Protein AF-A0AAV9F4U0-F1 (afdb_monomer_lite)

Sequence (176 aa):
MVEEDVKILSPECFSVPNKRRESKFIGGGLRQLSFKVVQKIASKGRTTYNEVADEIVAEYGSLDGDGSSLGASDEKNIRRRVYDAINVLIATEMIAKDKKEIQWLGHPRTIIDDITELEVVGLHNLVLHNQKLQESGESISKGISLPFLLVQTDRDATVEVEISEDMKLIHFDFDG

Foldseek 3Di:
DDDDDPPDDDPPPPDDPDPDPPDPPQQDDLVRLLVQLLVVQVVVQKDFLVRSLVVVQVVSCVVPPPNDRPPPVVSVVSSVSSVVSVVVCVVQVQWDDDPGMIGGPHHRCDPVNVCDPVNVVVVVVVVVVVVVVVVVVPPPPDDDDPDDDDDDDDPPWDWDWDADPVRPDIDIDGDD

Structure (mmCIF, N/CA/C/O backbone):
data_AF-A0AAV9F4U0-F1
#
_entry.id   AF-A0AAV9F4U0-F1
#
loop_
_atom_site.group_PDB
_atom_site.id
_atom_site.type_symbol
_atom_site.label_atom_id
_atom_site.label_alt_id
_atom_site.label_comp_id
_atom_site.label_asym_id
_atom_site.label_entity_id
_atom_site.label_seq_id
_atom_site.pdbx_PDB_ins_code
_atom_site.Cartn_x
_atom_site.Cartn_y
_atom_site.Cartn_z
_atom_site.occupancy
_atom_site.B_iso_or_equiv
_atom_site.auth_seq_id
_atom_site.auth_comp_id
_atom_site.auth_asym_id
_atom_site.auth_atom_id
_atom_site.pdbx_PDB_model_num
ATOM 1 N N . MET A 1 1 ? -10.510 30.822 25.332 1.00 36.97 1 MET A N 1
ATOM 2 C CA . MET A 1 1 ? -9.832 31.055 24.043 1.00 36.97 1 MET A CA 1
ATOM 3 C C . MET A 1 1 ? -8.384 30.649 24.214 1.00 36.97 1 MET A C 1
ATOM 5 O O . MET A 1 1 ? -7.607 31.406 24.776 1.00 36.97 1 MET A O 1
ATOM 9 N N . VAL A 1 2 ? -8.074 29.417 23.837 1.00 34.59 2 VAL A N 1
ATOM 10 C CA . VAL A 1 2 ? -6.708 28.912 23.681 1.00 34.59 2 VAL A CA 1
ATOM 11 C C . VAL A 1 2 ? -6.768 28.098 22.399 1.00 34.59 2 VAL A C 1
ATOM 13 O O . VAL A 1 2 ? -7.374 27.032 22.373 1.00 34.59 2 VAL A O 1
ATOM 16 N N . GLU A 1 3 ? -6.295 28.699 21.313 1.00 37.84 3 GLU A N 1
ATOM 17 C CA . GLU A 1 3 ? -6.027 28.006 20.057 1.00 37.84 3 GLU A CA 1
ATOM 18 C C . GLU A 1 3 ? -4.720 27.234 20.261 1.00 37.84 3 GLU A C 1
ATOM 20 O O . GLU A 1 3 ? -3.668 27.839 20.461 1.00 37.84 3 GLU A O 1
ATOM 25 N N . GLU A 1 4 ? -4.789 25.903 20.288 1.00 35.53 4 GLU A N 1
ATOM 26 C CA . GLU A 1 4 ? -3.607 25.054 20.143 1.00 35.53 4 GLU A CA 1
ATOM 27 C C . GLU A 1 4 ? -3.468 24.670 18.670 1.00 35.53 4 GLU A C 1
ATOM 29 O O . GLU A 1 4 ? -4.236 23.875 18.127 1.00 35.53 4 GLU A O 1
ATOM 34 N N . ASP A 1 5 ? -2.474 25.275 18.024 1.00 35.19 5 ASP A N 1
ATOM 35 C CA . ASP A 1 5 ? -2.024 24.951 16.678 1.00 35.19 5 ASP A CA 1
ATOM 36 C C . ASP A 1 5 ? -1.579 23.483 16.589 1.00 35.19 5 ASP A C 1
ATOM 38 O O . ASP A 1 5 ? -0.530 23.084 17.107 1.00 35.19 5 ASP A O 1
ATOM 42 N N . VAL A 1 6 ? -2.343 22.674 15.855 1.00 38.41 6 VAL A N 1
ATOM 43 C CA . VAL A 1 6 ? -1.905 21.351 15.406 1.00 38.41 6 VAL A CA 1
ATOM 44 C C . VAL A 1 6 ? -0.791 21.552 14.377 1.00 38.41 6 VAL A C 1
ATOM 46 O O . VAL A 1 6 ? -1.036 21.793 13.194 1.00 38.41 6 VAL A O 1
ATOM 49 N N . LYS A 1 7 ? 0.464 21.465 14.827 1.00 42.03 7 LYS A N 1
ATOM 50 C CA . LYS A 1 7 ? 1.635 21.442 13.942 1.00 42.03 7 LYS A CA 1
ATOM 51 C C . LYS A 1 7 ? 1.617 20.172 13.095 1.00 42.03 7 LYS A C 1
ATOM 53 O O . LYS A 1 7 ? 2.069 19.114 13.524 1.00 42.03 7 LYS A O 1
ATOM 58 N N . ILE A 1 8 ? 1.130 20.305 11.866 1.00 40.34 8 ILE A N 1
ATOM 59 C CA . ILE A 1 8 ? 1.364 19.342 10.792 1.00 40.34 8 ILE A CA 1
ATOM 60 C C . ILE A 1 8 ? 2.881 19.261 10.584 1.00 40.34 8 ILE A C 1
ATOM 62 O O . ILE A 1 8 ? 3.535 20.263 10.293 1.00 40.34 8 ILE A O 1
ATOM 66 N N . LEU A 1 9 ? 3.450 18.074 10.789 1.00 32.84 9 LEU A N 1
ATOM 67 C CA . LEU A 1 9 ? 4.867 17.807 10.560 1.00 32.84 9 LEU A CA 1
ATOM 68 C C . LEU A 1 9 ? 5.205 18.073 9.087 1.00 32.84 9 LEU A C 1
ATOM 70 O O . LEU A 1 9 ? 4.690 17.409 8.187 1.00 32.84 9 LEU A O 1
ATOM 74 N N . SER A 1 10 ? 6.074 19.055 8.852 1.00 31.61 10 SER A N 1
ATOM 75 C CA . SER A 1 10 ? 6.624 19.377 7.536 1.00 31.61 10 SER A CA 1
ATOM 76 C C . SER A 1 10 ? 7.349 18.165 6.923 1.00 31.61 10 SER A C 1
ATOM 78 O O . SER A 1 10 ? 7.997 17.409 7.650 1.00 31.61 10 SER A O 1
ATOM 80 N N . PRO A 1 11 ? 7.328 17.995 5.587 1.00 35.66 11 PRO A N 1
ATOM 81 C CA . PRO A 1 11 ? 7.829 16.805 4.882 1.00 35.66 11 PRO A CA 1
ATOM 82 C C . PRO A 1 11 ? 9.366 16.639 4.875 1.00 35.66 11 PRO A C 1
ATOM 84 O O . PRO A 1 11 ? 9.910 15.881 4.074 1.00 35.66 11 PRO A O 1
ATOM 87 N N . GLU A 1 12 ? 10.098 17.315 5.760 1.00 33.38 12 GLU A N 1
ATOM 88 C CA . GLU A 1 12 ? 11.563 17.407 5.698 1.00 33.38 12 GLU A CA 1
ATOM 89 C C . GLU A 1 12 ? 12.316 16.273 6.425 1.00 33.38 12 GLU A C 1
ATOM 91 O O . GLU A 1 12 ? 13.547 16.252 6.435 1.00 33.38 12 GLU A O 1
ATOM 96 N N . CYS A 1 13 ? 11.627 15.268 6.977 1.00 28.06 13 CYS A N 1
ATOM 97 C CA . CYS A 1 13 ? 12.277 14.186 7.736 1.00 28.06 13 CYS A CA 1
ATOM 98 C C . CYS A 1 13 ? 13.019 13.120 6.897 1.00 28.06 13 CYS A C 1
ATOM 100 O O . CYS A 1 13 ? 13.589 12.196 7.473 1.00 28.06 13 CYS A O 1
ATOM 102 N N . PHE A 1 14 ? 13.105 13.241 5.568 1.00 32.25 14 PHE A N 1
ATOM 103 C CA . PHE A 1 14 ? 13.891 12.323 4.724 1.00 32.25 14 PHE A CA 1
ATOM 104 C C . PHE A 1 14 ? 15.170 12.963 4.171 1.00 32.25 14 PHE A C 1
ATOM 106 O O . PHE A 1 14 ? 15.410 12.964 2.965 1.00 32.25 14 PHE A O 1
ATOM 113 N N . SER A 1 15 ? 16.032 13.475 5.048 1.00 32.50 15 SER A N 1
ATOM 114 C CA . SER A 1 15 ? 17.369 13.936 4.652 1.00 32.50 15 SER A CA 1
ATOM 115 C C . SER A 1 15 ? 18.456 13.153 5.383 1.00 32.50 15 SER A C 1
ATOM 117 O O . SER A 1 15 ? 18.968 13.572 6.416 1.00 32.50 15 SER A O 1
ATOM 119 N N . VAL A 1 16 ? 18.837 12.001 4.822 1.00 47.09 16 VAL A N 1
ATOM 120 C CA . VAL A 1 16 ? 20.082 11.309 5.193 1.00 47.09 16 VAL A CA 1
ATOM 121 C C . VAL A 1 16 ? 21.256 12.058 4.545 1.00 47.09 16 VAL A C 1
ATOM 123 O O . VAL A 1 16 ? 21.231 12.266 3.326 1.00 47.09 16 VAL A O 1
ATOM 126 N N . PRO A 1 17 ? 22.308 12.454 5.287 1.00 37.78 17 PRO A N 1
ATOM 127 C CA . PRO A 1 17 ? 23.451 13.141 4.701 1.00 37.78 17 PRO A CA 1
ATOM 128 C C . PRO A 1 17 ? 24.288 12.144 3.891 1.00 37.78 17 PRO A C 1
ATOM 130 O O . PRO A 1 17 ? 25.068 11.363 4.434 1.00 37.78 17 PRO A O 1
ATOM 133 N N . ASN A 1 18 ? 24.120 12.148 2.567 1.00 39.69 18 ASN A N 1
ATOM 134 C CA . ASN A 1 18 ? 24.900 11.292 1.681 1.00 39.69 18 ASN A CA 1
ATOM 135 C C . ASN A 1 18 ? 26.203 12.001 1.284 1.00 39.69 18 ASN A C 1
ATOM 137 O O . ASN A 1 18 ? 26.183 13.060 0.654 1.00 39.69 18 ASN A O 1
ATOM 141 N N . LYS A 1 19 ? 27.343 11.409 1.652 1.00 44.09 19 LYS A N 1
ATOM 142 C CA . LYS A 1 19 ? 28.693 11.855 1.287 1.00 44.09 19 LYS A CA 1
ATOM 143 C C . LYS A 1 19 ? 28.879 11.625 -0.219 1.00 44.09 19 LYS A C 1
ATOM 145 O O . LYS A 1 19 ? 29.306 10.559 -0.656 1.00 44.09 19 LYS A O 1
ATOM 150 N N . ARG A 1 20 ? 28.461 12.611 -1.020 1.00 40.06 20 ARG A N 1
ATOM 151 C CA . ARG A 1 20 ? 28.410 12.536 -2.485 1.00 40.06 20 ARG A CA 1
ATOM 152 C C . ARG A 1 20 ? 29.815 12.380 -3.066 1.00 40.06 20 ARG A C 1
ATOM 154 O O . ARG A 1 20 ? 30.621 13.302 -3.025 1.00 40.06 20 ARG A O 1
ATOM 161 N N . ARG A 1 21 ? 30.074 11.226 -3.680 1.00 44.09 21 ARG A N 1
ATOM 162 C CA . ARG A 1 21 ? 30.898 11.178 -4.890 1.00 44.09 21 ARG A CA 1
ATOM 163 C C . ARG A 1 21 ? 29.981 11.591 -6.037 1.00 44.09 21 ARG A C 1
ATOM 165 O O . ARG A 1 21 ? 28.946 10.952 -6.231 1.00 44.09 21 ARG A O 1
ATOM 172 N N . GLU A 1 22 ? 30.314 12.674 -6.735 1.00 40.41 22 GLU A N 1
ATOM 173 C CA . GLU A 1 22 ? 29.604 13.101 -7.943 1.00 40.41 22 GLU A CA 1
ATOM 174 C C . GLU A 1 22 ? 29.666 11.974 -8.972 1.00 40.41 22 GLU A C 1
ATOM 176 O O . GLU A 1 22 ? 30.685 11.721 -9.611 1.00 40.41 22 GLU A O 1
ATOM 181 N N . SER A 1 23 ? 28.564 11.239 -9.083 1.00 40.44 23 SER A N 1
ATOM 182 C CA . SER A 1 23 ? 28.363 10.292 -10.164 1.00 40.44 23 SER A CA 1
ATOM 183 C C . SER A 1 23 ? 27.780 11.086 -11.316 1.00 40.44 23 SER A C 1
ATOM 185 O O . SER A 1 23 ? 26.645 11.555 -11.266 1.00 40.44 23 SER A O 1
ATOM 187 N N . LYS A 1 24 ? 28.601 11.247 -12.351 1.00 46.84 24 LYS A N 1
ATOM 188 C CA . LYS A 1 24 ? 28.257 11.806 -13.657 1.00 46.84 24 LYS A CA 1
ATOM 189 C C . LYS A 1 24 ? 27.330 10.837 -14.410 1.00 46.84 24 LYS A C 1
ATOM 191 O O . LYS A 1 24 ? 27.666 10.365 -15.486 1.00 46.84 24 LYS A O 1
ATOM 196 N N . PHE A 1 25 ? 26.213 10.457 -13.792 1.00 41.75 25 PHE A N 1
ATOM 197 C CA . PHE A 1 25 ? 25.156 9.687 -14.433 1.00 41.75 25 PHE A CA 1
ATOM 198 C C . PHE A 1 25 ? 24.122 10.686 -14.944 1.00 41.75 25 PHE A C 1
ATOM 200 O O . PHE A 1 25 ? 23.273 11.178 -14.195 1.00 41.75 25 PHE A O 1
ATOM 207 N N . ILE A 1 26 ? 24.272 11.051 -16.213 1.00 42.69 26 ILE A N 1
ATOM 208 C CA . ILE A 1 26 ? 23.318 11.879 -16.944 1.00 42.69 26 ILE A CA 1
ATOM 209 C C . ILE A 1 26 ? 22.034 11.042 -17.046 1.00 42.69 26 ILE A C 1
ATOM 211 O O . ILE A 1 26 ? 22.066 9.921 -17.541 1.00 42.69 26 ILE A O 1
ATOM 215 N N . GLY A 1 27 ? 20.940 11.523 -16.449 1.00 50.34 27 GLY A N 1
ATOM 216 C CA . GLY A 1 27 ? 19.659 10.803 -16.392 1.00 50.34 27 GLY A CA 1
ATOM 217 C C . GLY A 1 27 ? 19.201 10.325 -15.002 1.00 50.34 27 GLY A C 1
ATOM 218 O O . GLY A 1 27 ? 18.102 9.789 -14.854 1.00 50.34 27 GLY A O 1
ATOM 219 N N . GLY A 1 28 ? 20.014 10.580 -13.974 1.00 60.00 28 GLY A N 1
ATOM 220 C CA . GLY A 1 28 ? 19.640 10.466 -12.567 1.00 60.00 28 GLY A CA 1
ATOM 221 C C . GLY A 1 28 ? 19.591 9.047 -11.998 1.00 60.00 28 GLY A C 1
ATOM 222 O O . GLY A 1 28 ? 19.411 8.049 -12.685 1.00 60.00 28 GLY A O 1
ATOM 223 N N . GLY A 1 29 ? 19.859 8.957 -10.695 1.00 75.38 29 GLY A N 1
ATOM 224 C CA . GLY A 1 29 ? 20.117 7.689 -10.011 1.00 75.38 29 GLY A CA 1
ATOM 225 C C . GLY A 1 29 ? 18.935 6.713 -9.997 1.00 75.38 29 GLY A C 1
ATOM 226 O O . GLY A 1 29 ? 17.835 7.028 -10.438 1.00 75.38 29 GLY A O 1
ATOM 227 N N . LEU A 1 30 ? 19.160 5.537 -9.398 1.00 79.25 30 LEU A N 1
ATOM 228 C CA . LEU A 1 30 ? 18.220 4.405 -9.304 1.00 79.25 30 LEU A CA 1
ATOM 229 C C . LEU A 1 30 ? 16.757 4.816 -9.059 1.00 79.25 30 LEU A C 1
ATOM 231 O O . LEU A 1 30 ? 15.865 4.272 -9.690 1.00 79.25 30 LEU A O 1
ATOM 235 N N . ARG A 1 31 ? 16.512 5.815 -8.200 1.00 82.69 31 ARG A N 1
ATOM 236 C CA . ARG A 1 31 ? 15.171 6.348 -7.914 1.00 82.69 31 ARG A CA 1
ATOM 237 C C . ARG A 1 31 ? 14.425 6.833 -9.163 1.00 82.69 31 ARG A C 1
ATOM 239 O O . ARG A 1 31 ? 13.232 6.582 -9.276 1.00 82.69 31 ARG A O 1
ATOM 246 N N . GLN A 1 32 ? 15.096 7.537 -10.073 1.00 86.12 32 GLN A N 1
ATOM 247 C CA . GLN A 1 32 ? 14.470 8.072 -11.286 1.00 86.12 32 GLN A CA 1
ATOM 248 C C . GLN A 1 32 ? 14.152 6.958 -12.281 1.00 86.12 32 GLN A C 1
ATOM 250 O O . GLN A 1 32 ? 13.039 6.906 -12.797 1.00 86.12 32 GLN A O 1
ATOM 255 N N . LEU A 1 33 ? 15.085 6.019 -12.464 1.00 88.12 33 LEU A N 1
ATOM 256 C CA . LEU A 1 33 ? 14.855 4.827 -13.280 1.00 88.12 33 LEU A CA 1
ATOM 257 C C . LEU A 1 33 ? 13.697 3.991 -12.726 1.00 88.12 33 LEU A C 1
ATOM 259 O O . LEU A 1 33 ? 12.786 3.652 -13.473 1.00 88.12 33 LEU A O 1
ATOM 263 N N . SER A 1 34 ? 13.675 3.723 -11.418 1.00 91.69 34 SER A N 1
ATOM 264 C CA . SER A 1 34 ? 12.571 3.005 -10.773 1.00 91.69 34 SER A CA 1
ATOM 265 C C . SER A 1 34 ? 11.237 3.728 -10.953 1.00 91.69 34 SER A C 1
ATOM 267 O O . SER A 1 34 ? 10.238 3.090 -11.268 1.00 91.69 34 SER A O 1
ATOM 269 N N . PHE A 1 35 ? 11.216 5.058 -10.821 1.00 89.50 35 PHE A N 1
ATOM 270 C CA . PHE A 1 35 ? 10.007 5.850 -11.050 1.00 89.50 35 PHE A CA 1
ATOM 271 C C . PHE A 1 35 ? 9.518 5.747 -12.502 1.00 89.50 35 PHE A C 1
ATOM 273 O O . PHE A 1 35 ? 8.336 5.511 -12.742 1.00 89.50 35 PHE A O 1
ATOM 280 N N . LYS A 1 36 ? 10.427 5.847 -13.476 1.00 92.81 36 LYS A N 1
ATOM 281 C CA . LYS A 1 36 ? 10.104 5.684 -14.899 1.00 92.81 36 LYS A CA 1
ATOM 282 C C . LYS A 1 36 ? 9.578 4.285 -15.228 1.00 92.81 36 LYS A C 1
ATOM 284 O O . LYS A 1 36 ? 8.614 4.175 -15.981 1.00 92.81 36 LYS A O 1
ATOM 289 N N . VAL A 1 37 ? 10.158 3.237 -14.638 1.00 94.62 37 VAL A N 1
ATOM 290 C CA . VAL A 1 37 ? 9.673 1.850 -14.772 1.00 94.62 37 VAL A CA 1
ATOM 291 C C . VAL A 1 37 ? 8.231 1.732 -14.280 1.00 94.62 37 VAL A C 1
ATOM 293 O O . VAL A 1 37 ? 7.386 1.220 -15.011 1.00 94.62 37 VAL A O 1
ATOM 296 N N . VAL A 1 38 ? 7.932 2.256 -13.086 1.00 94.12 38 VAL A N 1
ATOM 297 C CA . VAL A 1 38 ? 6.565 2.260 -12.538 1.00 94.12 38 VAL A CA 1
ATOM 298 C C . VAL A 1 38 ? 5.611 3.005 -13.465 1.00 94.12 38 VAL A C 1
ATOM 300 O O . VAL A 1 38 ? 4.587 2.451 -13.854 1.00 94.12 38 VAL A O 1
ATOM 303 N N . GLN A 1 39 ? 5.966 4.225 -13.878 1.00 93.44 39 GLN A N 1
ATOM 304 C CA . GLN A 1 39 ? 5.129 5.050 -14.750 1.00 93.44 39 GLN A CA 1
ATOM 305 C C . GLN A 1 39 ? 4.800 4.340 -16.070 1.00 93.44 39 GLN A C 1
ATOM 307 O O . GLN A 1 39 ? 3.657 4.390 -16.524 1.00 93.44 39 GLN A O 1
ATOM 312 N N . LYS A 1 40 ? 5.785 3.670 -16.682 1.00 94.81 40 LYS A N 1
ATOM 313 C CA . LYS A 1 40 ? 5.606 2.977 -17.962 1.00 94.81 40 LYS A CA 1
ATOM 314 C C . LYS A 1 40 ? 4.733 1.728 -17.838 1.00 94.81 40 LYS A C 1
ATOM 316 O O . LYS A 1 40 ? 3.869 1.505 -18.682 1.00 94.81 40 LYS A O 1
ATOM 321 N N . ILE A 1 41 ? 4.933 0.922 -16.793 1.00 95.50 41 ILE A N 1
ATOM 322 C CA . ILE A 1 41 ? 4.116 -0.279 -16.569 1.00 95.50 41 ILE A CA 1
ATOM 323 C C . ILE A 1 41 ? 2.675 0.119 -16.216 1.00 95.50 41 ILE A C 1
ATOM 325 O O . ILE A 1 41 ? 1.734 -0.458 -16.760 1.00 95.50 41 ILE A O 1
ATOM 329 N N . ALA A 1 42 ? 2.498 1.141 -15.372 1.00 92.25 42 ALA A N 1
ATOM 330 C CA . ALA A 1 42 ? 1.184 1.631 -14.965 1.00 92.25 42 ALA A CA 1
ATOM 331 C C . ALA A 1 42 ? 0.374 2.209 -16.134 1.00 92.25 42 ALA A C 1
ATOM 333 O O . ALA A 1 42 ? -0.820 1.940 -16.236 1.00 92.25 42 ALA A O 1
ATOM 334 N N . SER A 1 43 ? 1.006 2.967 -17.038 1.00 94.69 43 SER A N 1
ATOM 335 C CA . SER A 1 43 ? 0.302 3.562 -18.180 1.00 94.69 43 SER A CA 1
ATOM 336 C C . SER A 1 43 ? -0.135 2.533 -19.225 1.00 94.69 43 SER A C 1
ATOM 338 O O . SER A 1 43 ? -1.176 2.712 -19.852 1.00 94.69 43 SER A O 1
ATOM 340 N N . LYS A 1 44 ? 0.637 1.455 -19.414 1.00 95.06 44 LYS A N 1
ATOM 341 C CA . LYS A 1 44 ? 0.313 0.384 -20.369 1.00 95.06 44 LYS A CA 1
ATOM 342 C C . LYS A 1 44 ? -0.670 -0.643 -19.810 1.00 95.06 44 LYS A C 1
ATOM 344 O O . LYS A 1 44 ? -1.407 -1.262 -20.572 1.00 95.06 44 LYS A O 1
ATOM 349 N N . GLY A 1 45 ? -0.655 -0.884 -18.501 1.00 92.44 45 GLY A N 1
ATOM 350 C CA . GLY A 1 45 ? -1.462 -1.917 -17.847 1.00 92.44 45 GLY A CA 1
ATOM 351 C C . GLY A 1 45 ? -0.949 -3.346 -18.074 1.00 92.44 45 GLY A C 1
ATOM 352 O O . GLY A 1 45 ? -0.864 -4.115 -17.119 1.00 92.44 45 GLY A O 1
ATOM 353 N N . ARG A 1 46 ? -0.554 -3.707 -19.303 1.00 96.81 46 ARG A N 1
ATOM 354 C CA . ARG A 1 46 ? 0.156 -4.956 -19.642 1.00 96.81 46 ARG A CA 1
ATOM 355 C C . ARG A 1 46 ? 1.337 -4.669 -20.564 1.00 96.81 46 ARG A C 1
ATOM 357 O O . ARG A 1 46 ? 1.203 -3.900 -21.509 1.00 96.81 46 ARG A O 1
ATOM 364 N N . THR A 1 47 ? 2.492 -5.262 -20.285 1.00 97.31 47 THR A N 1
ATOM 365 C CA . THR A 1 47 ? 3.738 -5.025 -21.035 1.00 97.31 47 THR A CA 1
ATOM 366 C C . THR A 1 47 ? 4.734 -6.175 -20.844 1.00 97.31 47 THR A C 1
ATOM 368 O O . THR A 1 47 ? 4.403 -7.205 -20.261 1.00 97.31 47 THR A O 1
ATOM 371 N N . THR A 1 48 ? 5.969 -6.032 -21.326 1.00 97.75 48 THR A N 1
ATOM 372 C CA . THR A 1 48 ? 7.058 -6.997 -21.133 1.00 97.75 48 THR A CA 1
ATOM 373 C C . THR A 1 48 ? 8.342 -6.301 -20.690 1.00 97.75 48 THR A C 1
ATOM 375 O O . THR A 1 48 ? 8.523 -5.105 -20.900 1.00 97.75 48 THR A O 1
ATOM 378 N N . TYR A 1 49 ? 9.277 -7.059 -20.110 1.00 96.88 49 TYR A N 1
ATOM 379 C CA . TYR A 1 49 ? 10.578 -6.515 -19.697 1.00 96.88 49 TYR A CA 1
ATOM 380 C C . TYR A 1 49 ? 11.309 -5.782 -20.838 1.00 96.88 49 TYR A C 1
ATOM 382 O O . TYR A 1 49 ? 11.806 -4.678 -20.628 1.00 96.88 49 TYR A O 1
ATOM 390 N N . ASN A 1 50 ? 11.383 -6.398 -22.026 1.00 96.00 50 ASN A N 1
ATOM 391 C CA . ASN A 1 50 ? 12.133 -5.836 -23.151 1.00 96.00 50 ASN A CA 1
ATOM 392 C C . ASN A 1 50 ? 11.500 -4.529 -23.621 1.00 96.00 50 ASN A C 1
ATOM 394 O O . ASN A 1 50 ? 12.202 -3.542 -23.758 1.00 96.00 50 ASN A O 1
ATOM 398 N N . GLU A 1 51 ? 10.176 -4.509 -23.766 1.00 95.88 51 GLU A N 1
ATOM 399 C CA . GLU A 1 51 ? 9.427 -3.314 -24.156 1.00 95.88 51 GLU A CA 1
ATOM 400 C C . GLU A 1 51 ? 9.664 -2.152 -23.179 1.00 95.88 51 GLU A C 1
ATOM 402 O O . GLU A 1 51 ? 10.015 -1.052 -23.598 1.00 95.88 51 GLU A O 1
ATOM 407 N N . VAL A 1 52 ? 9.569 -2.403 -21.867 1.00 96.00 52 VAL A N 1
ATOM 408 C CA . VAL A 1 52 ? 9.845 -1.379 -20.846 1.00 96.00 52 VAL A CA 1
ATOM 409 C C . VAL A 1 52 ? 11.296 -0.900 -20.916 1.00 96.00 52 VAL A C 1
ATOM 411 O O . VAL A 1 52 ? 11.549 0.301 -20.847 1.00 96.00 52 VAL A O 1
ATOM 414 N N . ALA A 1 53 ? 12.259 -1.814 -21.046 1.00 95.06 53 ALA A N 1
ATOM 415 C CA . ALA A 1 53 ? 13.673 -1.461 -21.097 1.00 95.06 53 ALA A CA 1
ATOM 416 C C . ALA A 1 53 ? 14.026 -0.658 -22.358 1.00 95.06 53 ALA A C 1
ATOM 418 O O . ALA A 1 53 ? 14.706 0.360 -22.249 1.00 95.06 53 ALA A O 1
ATOM 419 N N . ASP A 1 54 ? 13.547 -1.088 -23.523 1.00 93.50 54 ASP A N 1
ATOM 420 C CA . ASP A 1 54 ? 13.833 -0.465 -24.816 1.00 93.50 54 ASP A CA 1
ATOM 421 C C . ASP A 1 54 ? 13.227 0.942 -24.887 1.00 93.50 54 ASP A C 1
ATOM 423 O O . ASP A 1 54 ? 13.888 1.882 -25.326 1.00 93.50 54 ASP A O 1
ATOM 427 N N . GLU A 1 55 ? 12.008 1.125 -24.373 1.00 93.56 55 GLU A N 1
ATOM 428 C CA . GLU A 1 55 ? 11.371 2.442 -24.323 1.00 93.56 55 GLU A CA 1
ATOM 429 C C . GLU A 1 55 ? 12.066 3.403 -23.357 1.00 93.56 55 GLU A C 1
ATOM 431 O O . GLU A 1 55 ? 12.198 4.587 -23.661 1.00 93.56 55 GLU A O 1
ATOM 436 N N . ILE A 1 56 ? 12.529 2.913 -22.203 1.00 91.50 56 ILE A N 1
ATOM 437 C CA . ILE A 1 56 ? 13.306 3.740 -21.274 1.00 91.50 56 ILE A CA 1
ATOM 438 C C . ILE A 1 56 ? 14.631 4.134 -21.931 1.00 91.50 56 ILE A C 1
ATOM 440 O O . ILE A 1 56 ? 14.975 5.309 -21.936 1.00 91.50 56 ILE A O 1
ATOM 444 N N . VAL A 1 57 ? 15.355 3.199 -22.546 1.00 89.75 57 VAL A N 1
ATOM 445 C CA . VAL A 1 57 ? 16.608 3.507 -23.256 1.00 89.75 57 VAL A CA 1
ATOM 446 C C . VAL A 1 57 ? 16.376 4.551 -24.357 1.00 89.75 57 VAL A C 1
ATOM 448 O O . VAL A 1 57 ? 17.125 5.522 -24.438 1.00 89.75 57 VAL A O 1
ATOM 451 N N . ALA A 1 58 ? 15.313 4.415 -25.153 1.00 87.31 58 ALA A N 1
ATOM 452 C CA . ALA A 1 58 ? 14.980 5.373 -26.207 1.00 87.31 58 ALA A CA 1
ATOM 453 C C . ALA A 1 58 ? 14.637 6.777 -25.665 1.00 87.31 58 ALA A C 1
ATOM 455 O O . ALA A 1 58 ? 15.091 7.782 -26.220 1.00 87.31 58 ALA A O 1
ATOM 456 N N . GLU A 1 59 ? 13.874 6.865 -24.568 1.00 84.94 59 GLU A N 1
ATOM 457 C CA . GLU A 1 59 ? 13.538 8.146 -23.926 1.00 84.94 59 GLU A CA 1
ATOM 458 C C . GLU A 1 59 ? 14.776 8.857 -23.372 1.00 84.94 59 GLU A C 1
ATOM 460 O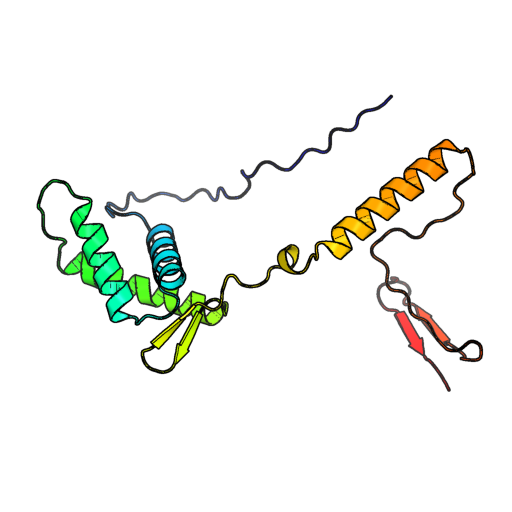 O . GLU A 1 59 ? 14.891 10.074 -23.498 1.00 84.94 59 GLU A O 1
ATOM 465 N N . TYR A 1 60 ? 15.719 8.114 -22.793 1.00 77.12 60 TYR A N 1
ATOM 466 C CA . TYR A 1 60 ? 16.943 8.693 -22.245 1.00 77.12 60 TYR A CA 1
ATOM 467 C C . TYR A 1 60 ? 17.918 9.171 -23.327 1.00 77.12 60 TYR A C 1
ATOM 469 O O . TYR A 1 60 ? 18.609 10.157 -23.104 1.00 77.12 60 TYR A O 1
ATOM 477 N N . GLY A 1 61 ? 17.924 8.555 -24.513 1.00 66.50 61 GLY A N 1
ATOM 478 C CA . GLY A 1 61 ? 18.749 9.012 -25.640 1.00 66.50 61 GLY A CA 1
ATOM 479 C C . GLY A 1 61 ? 18.194 10.231 -26.374 1.00 66.50 61 GLY A C 1
ATOM 480 O O . GLY A 1 61 ? 18.894 10.821 -27.187 1.00 66.50 61 GLY A O 1
ATOM 481 N N . SER A 1 62 ? 16.945 10.611 -26.093 1.00 59.06 62 SER A N 1
ATOM 482 C CA . SER A 1 62 ? 16.266 11.747 -26.732 1.00 59.06 62 SER A CA 1
ATOM 483 C C . SER A 1 62 ? 16.358 13.049 -25.922 1.00 59.06 62 SER A C 1
ATOM 485 O O . SER A 1 62 ? 15.962 14.102 -26.417 1.00 59.06 62 SER A O 1
ATOM 487 N N . LEU A 1 63 ? 16.833 12.991 -24.671 1.00 57.88 63 LEU A N 1
ATOM 488 C CA . LEU A 1 63 ? 16.947 14.154 -23.777 1.00 57.88 63 LEU A CA 1
ATOM 489 C C . LEU A 1 63 ? 18.242 14.949 -23.987 1.00 57.88 63 LEU A C 1
ATOM 491 O O . LEU A 1 63 ? 18.308 16.122 -23.615 1.00 57.88 63 LEU A O 1
ATOM 495 N N . ASP A 1 64 ? 19.236 14.339 -24.626 1.00 54.06 64 ASP A N 1
ATOM 496 C CA . ASP A 1 64 ? 20.468 15.000 -25.020 1.00 54.06 64 ASP A CA 1
ATOM 497 C C . ASP A 1 64 ? 20.244 15.645 -26.396 1.00 54.06 64 ASP A C 1
ATOM 499 O O . ASP A 1 64 ? 20.405 15.025 -27.443 1.00 54.06 64 ASP A O 1
ATOM 503 N N . GLY A 1 65 ? 19.847 16.923 -26.404 1.00 54.56 65 GLY A N 1
ATOM 504 C CA . GLY A 1 65 ? 19.707 17.754 -27.615 1.00 54.56 65 GLY A CA 1
ATOM 505 C C . GLY A 1 65 ? 21.008 17.972 -28.411 1.00 54.56 65 GLY A C 1
ATOM 506 O O . GLY A 1 65 ? 21.041 18.799 -29.318 1.00 54.56 65 GLY A O 1
ATOM 507 N N . ASP A 1 66 ? 22.066 17.241 -28.075 1.00 50.59 66 ASP A N 1
ATOM 508 C CA . ASP A 1 66 ? 23.310 17.113 -28.815 1.00 50.59 66 ASP A CA 1
ATOM 509 C C . ASP A 1 66 ? 23.446 15.628 -29.160 1.00 50.59 66 ASP A C 1
ATOM 511 O O . ASP A 1 66 ? 23.637 14.824 -28.250 1.00 50.59 66 ASP A O 1
ATOM 515 N N . GLY A 1 67 ? 23.245 15.281 -30.441 1.00 50.03 67 GLY A N 1
ATOM 516 C CA . GLY A 1 67 ? 23.002 13.941 -31.011 1.00 50.03 67 GLY A CA 1
ATOM 517 C C . GLY A 1 67 ? 24.101 12.896 -30.781 1.00 50.03 67 GLY A C 1
ATOM 518 O O . GLY A 1 67 ? 24.600 12.265 -31.713 1.00 50.03 67 GLY A O 1
ATOM 519 N N . SER A 1 68 ? 24.466 12.704 -29.525 1.00 50.28 68 SER A N 1
ATOM 520 C CA . SER A 1 68 ? 25.375 11.708 -29.011 1.00 50.28 68 SER A CA 1
ATOM 521 C C . SER A 1 68 ? 24.539 10.487 -28.653 1.00 50.28 68 SER A C 1
ATOM 523 O O . SER A 1 68 ? 23.791 10.451 -27.684 1.00 50.28 68 SER A O 1
ATOM 525 N N . SER A 1 69 ? 24.621 9.484 -29.524 1.00 55.81 69 SER A N 1
ATOM 526 C CA . SER A 1 69 ? 23.995 8.183 -29.314 1.00 55.81 69 SER A CA 1
ATOM 527 C C . SER A 1 69 ? 24.395 7.654 -27.934 1.00 55.81 69 SER A C 1
ATOM 529 O O . SER A 1 69 ? 25.594 7.573 -27.654 1.00 55.81 69 SER A O 1
ATOM 531 N N . LEU A 1 70 ? 23.416 7.282 -27.094 1.00 60.22 70 LEU A N 1
ATOM 532 C CA . LEU A 1 70 ? 23.668 6.605 -25.817 1.00 60.22 70 LEU A CA 1
ATOM 533 C C . LEU A 1 70 ? 24.728 5.523 -26.018 1.00 60.22 70 LEU A C 1
ATOM 535 O O . LEU A 1 70 ? 24.634 4.703 -26.940 1.00 60.22 70 LEU A O 1
ATOM 539 N N . GLY A 1 71 ? 25.751 5.522 -25.166 1.00 63.75 71 GLY A N 1
ATOM 540 C CA . GLY A 1 71 ? 26.776 4.499 -25.243 1.00 63.75 71 GLY A CA 1
ATOM 541 C C . GLY A 1 71 ? 26.150 3.131 -24.982 1.00 63.75 71 GLY A C 1
ATOM 542 O O . GLY A 1 71 ? 25.325 2.974 -24.083 1.00 63.75 71 GLY A O 1
ATOM 543 N N . ALA A 1 72 ? 26.609 2.094 -25.685 1.00 65.25 72 ALA A N 1
ATOM 544 C CA . ALA A 1 72 ? 26.204 0.705 -25.427 1.00 65.25 72 ALA A CA 1
ATOM 545 C C . ALA A 1 72 ? 26.421 0.256 -23.956 1.00 65.25 72 ALA A C 1
ATOM 547 O O . ALA A 1 72 ? 25.919 -0.784 -23.528 1.00 65.25 72 ALA A O 1
ATOM 548 N N . SER A 1 73 ? 27.197 1.018 -23.175 1.00 66.56 73 SER A N 1
ATOM 549 C CA . SER A 1 73 ? 27.380 0.837 -21.731 1.00 66.56 73 SER A CA 1
ATOM 550 C C . SER A 1 73 ? 26.190 1.344 -20.905 1.00 66.56 73 SER A C 1
ATOM 552 O O . SER A 1 73 ? 25.824 0.705 -19.915 1.00 66.56 73 SER A O 1
ATOM 554 N N . ASP A 1 74 ? 25.562 2.446 -21.313 1.00 81.50 74 ASP A N 1
ATOM 555 C CA . ASP A 1 74 ? 24.431 3.052 -20.603 1.00 81.50 74 ASP A CA 1
ATOM 556 C C . ASP A 1 74 ? 23.172 2.212 -20.791 1.00 81.50 74 ASP A C 1
ATOM 558 O O . ASP A 1 74 ? 22.469 1.926 -19.823 1.00 81.50 74 ASP A O 1
ATOM 562 N N . GLU A 1 75 ? 22.966 1.677 -21.998 1.00 88.25 75 GLU A N 1
ATOM 563 C CA . GLU A 1 75 ? 21.897 0.714 -22.272 1.00 88.25 75 GLU A CA 1
ATOM 564 C C . GLU A 1 75 ? 21.991 -0.512 -21.350 1.00 88.25 75 GLU A C 1
ATOM 566 O O . GLU A 1 75 ? 21.017 -0.895 -20.696 1.00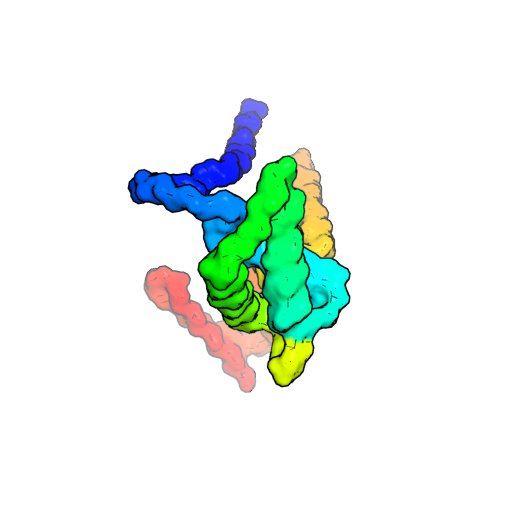 88.25 75 GLU A O 1
ATOM 571 N N . LYS A 1 76 ? 23.179 -1.123 -21.245 1.00 89.75 76 LYS A N 1
ATOM 572 C CA . LYS A 1 76 ? 23.400 -2.286 -20.369 1.00 89.75 76 LYS A CA 1
ATOM 573 C C . LYS A 1 76 ? 23.135 -1.949 -18.905 1.00 89.75 76 LYS A C 1
ATOM 575 O O . LYS A 1 76 ? 22.583 -2.777 -18.175 1.00 89.75 76 LYS A O 1
ATOM 580 N N . ASN A 1 77 ? 23.513 -0.747 -18.474 1.00 88.25 77 ASN A N 1
ATOM 581 C CA . ASN A 1 77 ? 23.254 -0.281 -17.120 1.00 88.25 77 ASN A CA 1
ATOM 582 C C . ASN A 1 77 ? 21.749 -0.129 -16.863 1.00 88.25 77 ASN A C 1
ATOM 584 O O . ASN A 1 77 ? 21.234 -0.734 -15.922 1.00 88.25 77 ASN A O 1
ATOM 588 N N . ILE A 1 78 ? 21.035 0.581 -17.740 1.00 90.19 78 ILE A N 1
ATOM 589 C CA . ILE A 1 78 ? 19.584 0.779 -17.655 1.00 90.19 78 ILE A CA 1
ATOM 590 C C . ILE A 1 78 ? 18.874 -0.573 -17.613 1.00 90.19 78 ILE A C 1
ATOM 592 O O . ILE A 1 78 ? 18.110 -0.833 -16.686 1.00 90.19 78 ILE A O 1
ATOM 596 N N . ARG A 1 79 ? 19.198 -1.491 -18.531 1.00 93.69 79 ARG A N 1
ATOM 5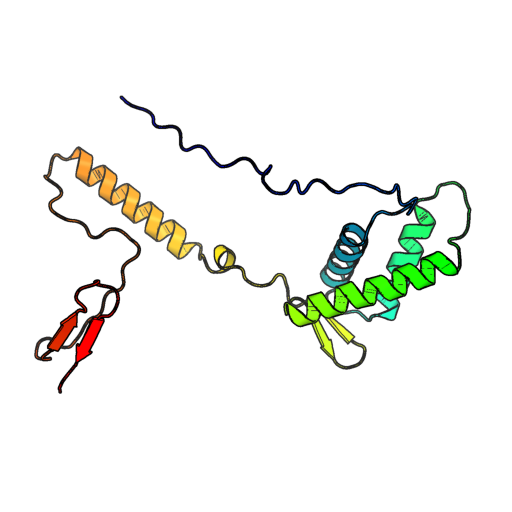97 C CA . ARG A 1 79 ? 18.630 -2.848 -18.554 1.00 93.69 79 ARG A CA 1
ATOM 598 C C . ARG A 1 79 ? 18.796 -3.571 -17.220 1.00 93.69 79 ARG A C 1
ATOM 600 O O . ARG A 1 79 ? 17.831 -4.160 -16.729 1.00 93.69 79 ARG A O 1
ATOM 607 N N . ARG A 1 80 ? 19.985 -3.507 -16.604 1.00 93.00 80 ARG A N 1
ATOM 608 C CA . ARG A 1 80 ? 20.242 -4.104 -15.283 1.00 93.00 80 ARG A CA 1
ATOM 609 C C . ARG A 1 80 ? 19.379 -3.466 -14.195 1.00 93.00 80 ARG A C 1
ATOM 611 O O . ARG A 1 80 ? 18.872 -4.189 -13.341 1.00 93.00 80 ARG A O 1
ATOM 618 N N . ARG A 1 81 ? 19.216 -2.145 -14.221 1.00 93.94 81 ARG A N 1
ATOM 619 C CA . ARG A 1 81 ? 18.439 -1.371 -13.241 1.00 93.94 81 ARG A CA 1
ATOM 620 C C . ARG A 1 81 ? 16.932 -1.586 -13.374 1.00 93.94 81 ARG A C 1
ATOM 622 O O . ARG A 1 81 ? 16.254 -1.689 -12.358 1.00 93.94 81 ARG A O 1
ATOM 629 N N . VAL A 1 82 ? 16.425 -1.746 -14.595 1.00 95.19 82 VAL A N 1
ATOM 630 C CA . VAL A 1 82 ? 15.022 -2.102 -14.857 1.00 95.19 82 VAL A CA 1
ATOM 631 C C . VAL A 1 82 ? 14.673 -3.438 -14.194 1.00 95.19 82 VAL A C 1
ATOM 633 O O . VAL A 1 82 ? 13.626 -3.544 -13.561 1.00 95.19 82 VAL A O 1
ATOM 636 N N . TYR A 1 83 ? 15.575 -4.428 -14.238 1.00 95.19 83 TYR A N 1
ATOM 637 C CA . TYR A 1 83 ? 15.376 -5.683 -13.502 1.00 95.19 83 TYR A CA 1
ATOM 638 C C . TYR A 1 83 ? 15.326 -5.491 -11.982 1.00 95.19 83 TYR A C 1
ATOM 640 O O . TYR A 1 83 ? 14.487 -6.110 -11.333 1.00 95.19 83 TYR A O 1
ATOM 648 N N . ASP A 1 84 ? 16.202 -4.651 -11.410 1.00 94.88 84 ASP A N 1
ATOM 649 C CA . ASP A 1 84 ? 16.172 -4.367 -9.965 1.00 94.88 84 ASP A CA 1
ATOM 650 C C . ASP A 1 84 ? 14.807 -3.794 -9.557 1.00 94.88 84 ASP A C 1
ATOM 652 O O . ASP A 1 84 ? 14.204 -4.266 -8.596 1.00 94.88 84 ASP A O 1
ATOM 656 N N . ALA A 1 85 ? 14.296 -2.824 -10.322 1.00 95.19 85 ALA A N 1
ATOM 657 C CA . ALA A 1 85 ? 13.001 -2.204 -10.062 1.00 95.19 85 ALA A CA 1
ATOM 658 C C . ALA A 1 85 ? 11.843 -3.205 -10.197 1.00 95.19 85 ALA A C 1
ATOM 660 O O . ALA A 1 85 ? 11.015 -3.301 -9.298 1.00 95.19 85 ALA A O 1
ATOM 661 N N . ILE A 1 86 ? 11.803 -3.989 -11.279 1.00 94.94 86 ILE A N 1
ATOM 662 C CA . ILE A 1 86 ? 10.744 -4.984 -11.507 1.00 94.94 86 ILE A CA 1
ATOM 663 C C . ILE A 1 86 ? 10.711 -6.030 -10.391 1.00 94.94 86 ILE A C 1
ATOM 665 O O . ILE A 1 86 ? 9.634 -6.361 -9.910 1.00 94.94 86 ILE A O 1
ATOM 669 N N . ASN A 1 87 ? 11.863 -6.529 -9.941 1.00 95.56 87 ASN A N 1
ATOM 670 C CA . ASN A 1 87 ? 11.901 -7.539 -8.881 1.00 95.56 87 ASN A CA 1
ATOM 671 C C . ASN A 1 87 ? 11.344 -7.008 -7.557 1.00 95.56 87 ASN A C 1
ATOM 673 O O . ASN A 1 87 ? 10.622 -7.726 -6.870 1.00 95.56 87 ASN A O 1
ATOM 677 N N . VAL A 1 88 ? 11.648 -5.751 -7.221 1.00 93.94 88 VAL A N 1
ATOM 678 C CA . VAL A 1 88 ? 11.059 -5.098 -6.048 1.00 93.94 88 VAL A CA 1
ATOM 679 C C . VAL A 1 88 ? 9.554 -4.925 -6.237 1.00 93.94 88 VAL A C 1
ATOM 681 O O . VAL A 1 88 ? 8.806 -5.268 -5.336 1.00 93.94 88 VAL A O 1
ATOM 684 N N . LEU A 1 89 ? 9.099 -4.477 -7.411 1.00 94.19 89 LEU A N 1
ATOM 685 C CA . LEU A 1 89 ? 7.672 -4.277 -7.687 1.00 94.19 89 LEU A CA 1
ATOM 686 C C . LEU A 1 89 ? 6.856 -5.577 -7.648 1.00 94.19 89 LEU A C 1
ATOM 688 O O . LEU A 1 89 ? 5.693 -5.552 -7.248 1.00 94.19 89 LEU A O 1
ATOM 692 N N . ILE A 1 90 ? 7.456 -6.700 -8.054 1.00 94.19 90 ILE A N 1
ATOM 693 C CA . ILE A 1 90 ? 6.869 -8.037 -7.891 1.00 94.19 90 ILE A CA 1
ATOM 694 C C . ILE A 1 90 ? 6.777 -8.378 -6.401 1.00 94.19 90 ILE A C 1
ATOM 696 O O . ILE A 1 90 ? 5.732 -8.823 -5.941 1.00 94.19 90 ILE A O 1
ATOM 700 N N . ALA A 1 91 ? 7.853 -8.149 -5.640 1.00 93.62 91 ALA A N 1
ATOM 701 C CA . ALA A 1 91 ? 7.890 -8.439 -4.207 1.00 93.62 91 ALA A CA 1
ATOM 702 C C . ALA A 1 91 ? 6.915 -7.574 -3.389 1.00 93.62 91 ALA A C 1
ATOM 704 O O . ALA A 1 91 ? 6.456 -8.010 -2.340 1.00 93.62 91 ALA A O 1
ATOM 705 N N . THR A 1 92 ? 6.597 -6.367 -3.860 1.00 90.88 92 THR A N 1
ATOM 706 C CA . THR A 1 92 ? 5.604 -5.470 -3.251 1.00 90.88 92 THR A CA 1
ATOM 707 C C . THR A 1 92 ? 4.202 -5.641 -3.836 1.00 90.88 92 THR A C 1
ATOM 709 O O . THR A 1 92 ? 3.349 -4.797 -3.583 1.00 90.88 92 THR A O 1
ATOM 712 N N . GLU A 1 93 ? 3.978 -6.663 -4.670 1.00 92.12 93 GLU A N 1
ATOM 713 C CA . GLU A 1 93 ? 2.674 -6.991 -5.270 1.00 92.12 93 GLU A CA 1
ATOM 714 C C . GLU A 1 93 ? 2.042 -5.845 -6.084 1.00 92.12 93 GLU A C 1
ATOM 716 O O . GLU A 1 93 ? 0.838 -5.810 -6.326 1.00 92.12 93 GLU A O 1
ATOM 721 N N . MET A 1 94 ? 2.862 -4.908 -6.567 1.00 92.06 94 MET A N 1
ATOM 722 C CA . MET A 1 94 ? 2.401 -3.809 -7.426 1.00 92.06 94 MET A CA 1
ATOM 723 C C . MET A 1 94 ? 2.218 -4.263 -8.872 1.00 92.06 94 MET A C 1
ATOM 725 O O . MET A 1 94 ? 1.451 -3.675 -9.641 1.00 92.06 94 MET A O 1
ATOM 729 N N . ILE A 1 95 ? 2.955 -5.307 -9.257 1.00 95.12 95 ILE A N 1
ATOM 730 C CA . ILE A 1 95 ? 2.906 -5.918 -10.580 1.00 95.12 95 ILE A CA 1
ATOM 731 C C . ILE A 1 95 ? 2.893 -7.442 -10.462 1.00 95.12 95 ILE A C 1
ATOM 733 O O . ILE A 1 95 ? 3.575 -8.019 -9.617 1.00 95.12 95 ILE A O 1
ATOM 737 N N . ALA A 1 96 ? 2.168 -8.094 -11.365 1.00 95.31 96 ALA A N 1
ATOM 738 C CA . ALA A 1 96 ? 2.236 -9.534 -11.581 1.00 95.31 96 ALA A CA 1
ATOM 739 C C . ALA A 1 96 ? 3.106 -9.839 -12.802 1.00 95.31 96 ALA A C 1
ATOM 741 O O . ALA A 1 96 ? 3.151 -9.058 -13.754 1.00 95.31 96 ALA A O 1
ATOM 742 N N . LYS A 1 97 ? 3.766 -10.999 -12.805 1.00 95.00 97 LYS A N 1
ATOM 743 C CA . LYS A 1 97 ? 4.526 -11.492 -13.956 1.00 95.00 97 LYS A CA 1
ATOM 744 C C . LYS A 1 97 ? 4.093 -12.910 -14.303 1.00 95.00 97 LYS A C 1
ATOM 746 O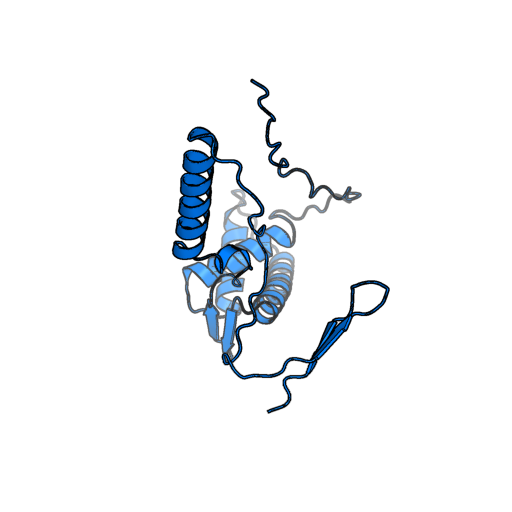 O . LYS A 1 97 ? 4.373 -13.830 -13.540 1.00 95.00 97 LYS A O 1
ATOM 751 N N . ASP A 1 98 ? 3.501 -13.090 -15.481 1.00 95.12 98 ASP A N 1
ATOM 752 C CA . ASP A 1 98 ? 3.283 -14.410 -16.075 1.00 95.12 98 ASP A CA 1
ATOM 753 C C . ASP A 1 98 ? 4.216 -14.598 -17.271 1.00 95.12 98 ASP A C 1
ATOM 755 O O . ASP A 1 98 ? 4.131 -13.910 -18.289 1.00 95.12 98 ASP A O 1
ATOM 759 N N . LYS A 1 99 ? 5.157 -15.539 -17.150 1.00 93.12 99 LYS A N 1
ATOM 760 C CA . LYS A 1 99 ? 6.207 -15.796 -18.148 1.00 93.12 99 LYS A CA 1
ATOM 761 C C . LYS A 1 99 ? 6.936 -14.508 -18.558 1.00 93.12 99 LYS A C 1
ATOM 763 O O . LYS A 1 99 ? 7.851 -14.078 -17.852 1.00 93.12 99 LYS A O 1
ATOM 768 N N . LYS A 1 100 ? 6.584 -13.934 -19.711 1.00 94.44 100 LYS A N 1
ATOM 769 C CA . LYS A 1 100 ? 7.168 -12.706 -20.274 1.00 94.44 100 LYS A CA 1
ATOM 770 C C . LYS A 1 100 ? 6.263 -11.484 -20.107 1.00 94.44 100 LYS A C 1
ATOM 772 O O . LYS A 1 100 ? 6.758 -10.373 -20.273 1.00 94.44 100 LYS A O 1
ATOM 777 N N . GLU A 1 101 ? 4.988 -11.694 -19.801 1.00 96.88 101 GLU A N 1
ATOM 778 C CA . GLU A 1 101 ? 4.003 -10.640 -19.595 1.00 96.88 101 GLU A CA 1
ATOM 779 C C . GLU A 1 101 ? 4.098 -10.111 -18.162 1.00 96.88 101 GLU A C 1
ATOM 781 O O . GLU A 1 101 ? 4.267 -10.865 -17.202 1.00 96.88 101 GLU A O 1
ATOM 786 N N . ILE A 1 102 ? 4.026 -8.793 -18.042 1.00 97.62 102 ILE A N 1
ATOM 787 C CA . ILE A 1 102 ? 3.980 -8.039 -16.798 1.00 97.62 102 ILE A CA 1
ATOM 788 C C . ILE A 1 102 ? 2.652 -7.295 -16.793 1.00 97.62 102 ILE A C 1
ATOM 790 O O . ILE A 1 102 ? 2.353 -6.567 -17.740 1.00 97.62 102 ILE A O 1
ATOM 794 N N . GLN A 1 103 ? 1.879 -7.451 -15.727 1.00 97.00 103 GLN A N 1
ATOM 795 C CA . GLN A 1 103 ? 0.601 -6.780 -15.538 1.00 97.00 103 GLN A CA 1
ATOM 796 C C . GLN A 1 103 ? 0.681 -5.826 -14.347 1.00 97.00 103 GLN A C 1
ATOM 798 O O . GLN A 1 103 ? 1.163 -6.194 -13.277 1.00 97.00 103 GLN A O 1
ATOM 803 N N . TRP A 1 104 ? 0.184 -4.607 -14.531 1.00 96.00 104 TRP A N 1
ATOM 804 C CA . TRP A 1 104 ? 0.002 -3.636 -13.460 1.00 96.00 104 TRP A CA 1
ATOM 805 C C . TRP A 1 104 ? -1.163 -4.059 -12.560 1.00 96.00 104 TRP A C 1
ATOM 807 O O . TRP A 1 104 ? -2.274 -4.274 -13.050 1.00 96.00 104 TRP A O 1
ATOM 817 N N . LEU A 1 105 ? -0.904 -4.185 -11.258 1.00 91.88 105 LEU A N 1
ATOM 818 C CA . LEU A 1 105 ? -1.926 -4.495 -10.255 1.00 91.88 105 LEU A CA 1
ATOM 819 C C . LEU A 1 105 ? -2.396 -3.235 -9.520 1.00 91.88 105 LEU A C 1
ATOM 821 O O . LEU A 1 105 ? -3.571 -3.136 -9.179 1.00 91.88 105 LEU A O 1
ATOM 825 N N . GLY A 1 106 ? -1.507 -2.256 -9.328 1.00 85.06 106 GLY A N 1
ATOM 826 C CA . GLY A 1 106 ? -1.805 -1.019 -8.608 1.00 85.06 106 GLY A CA 1
ATOM 827 C C . GLY A 1 106 ? -0.714 -0.652 -7.609 1.00 85.06 106 GLY A C 1
ATOM 828 O O . GLY A 1 106 ? 0.327 -1.300 -7.536 1.00 85.06 106 GLY A O 1
ATOM 829 N N . HIS A 1 107 ? -0.946 0.408 -6.836 1.00 80.12 107 HIS A N 1
ATOM 830 C CA . HIS A 1 107 ? -0.132 0.664 -5.648 1.00 80.12 107 HIS A CA 1
ATOM 831 C C . HIS A 1 107 ? -0.536 -0.326 -4.547 1.00 80.12 107 HIS A C 1
ATOM 833 O O . HIS A 1 107 ? -1.715 -0.687 -4.487 1.00 80.12 107 HIS A O 1
ATOM 839 N N . PRO A 1 108 ? 0.404 -0.781 -3.697 1.00 70.69 108 PRO A N 1
ATOM 840 C CA . PRO A 1 108 ? 0.050 -1.619 -2.562 1.00 70.69 108 PRO A CA 1
ATOM 841 C C . PRO A 1 108 ? -0.932 -0.818 -1.718 1.00 70.69 108 PRO A C 1
ATOM 843 O O . PRO A 1 108 ? -0.665 0.357 -1.458 1.00 70.69 108 PRO A O 1
ATOM 846 N N . ARG A 1 109 ? -2.048 -1.429 -1.307 1.00 63.94 109 ARG A N 1
ATOM 847 C CA . ARG A 1 109 ? -2.937 -0.785 -0.340 1.00 63.94 109 ARG A CA 1
ATOM 848 C C . ARG A 1 109 ? -2.121 -0.520 0.913 1.00 63.94 109 ARG A C 1
ATOM 850 O O . ARG A 1 109 ? -1.634 -1.444 1.562 1.00 63.94 109 ARG A O 1
ATOM 857 N N . THR A 1 110 ? -1.883 0.749 1.191 1.00 55.69 110 THR A N 1
ATOM 858 C CA . THR A 1 110 ? -1.356 1.160 2.482 1.00 55.69 110 THR A CA 1
ATOM 859 C C . THR A 1 110 ? -2.515 1.193 3.468 1.00 55.69 110 THR A C 1
ATOM 861 O O . THR A 1 110 ? -3.667 1.317 3.070 1.00 55.69 110 THR A O 1
ATOM 864 N N . ILE A 1 111 ? -2.223 1.150 4.766 1.00 56.81 111 ILE A N 1
ATOM 865 C CA . ILE A 1 111 ? -3.238 1.300 5.826 1.00 56.81 111 ILE A CA 1
ATOM 866 C C . ILE A 1 111 ? -4.096 2.568 5.612 1.00 56.81 111 ILE A C 1
ATOM 868 O O . ILE A 1 111 ? -5.235 2.623 6.050 1.00 56.81 111 ILE A O 1
ATOM 872 N N . ILE A 1 112 ? -3.562 3.575 4.908 1.00 62.72 112 ILE A N 1
ATOM 873 C CA . ILE A 1 112 ? -4.252 4.817 4.540 1.00 62.72 112 ILE A CA 1
ATOM 874 C C . ILE A 1 112 ? -5.287 4.590 3.424 1.00 62.72 112 ILE A C 1
ATOM 876 O O . ILE A 1 112 ? -6.327 5.237 3.435 1.00 62.72 112 ILE A O 1
ATOM 880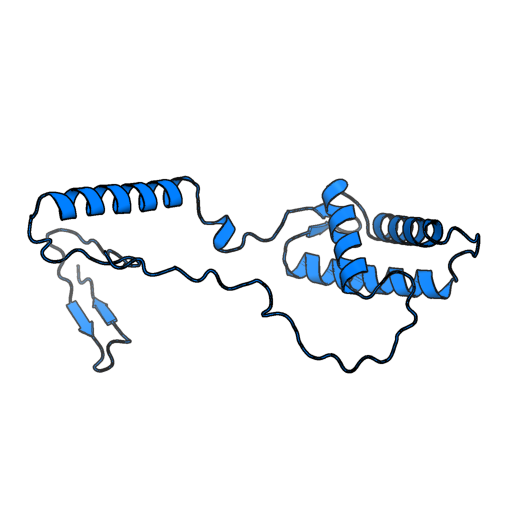 N N . ASP A 1 113 ? -5.033 3.670 2.490 1.00 61.44 113 ASP A N 1
ATOM 881 C CA . ASP A 1 113 ? -5.970 3.307 1.415 1.00 61.44 113 ASP A CA 1
ATOM 882 C C . ASP A 1 113 ? -7.103 2.392 1.906 1.00 61.44 113 ASP A C 1
ATOM 884 O O . ASP A 1 113 ? -8.152 2.318 1.266 1.00 61.44 113 ASP A O 1
ATOM 888 N N . ASP A 1 114 ? -6.898 1.704 3.035 1.00 63.56 114 ASP A N 1
ATOM 889 C CA . ASP A 1 114 ? -7.939 0.922 3.713 1.00 63.56 114 ASP A CA 1
ATOM 890 C C . ASP A 1 114 ? -8.888 1.803 4.542 1.00 63.56 114 ASP A C 1
ATOM 892 O O . ASP A 1 114 ? -9.950 1.329 4.937 1.00 63.56 114 ASP A O 1
ATOM 896 N N . ILE A 1 115 ? -8.555 3.085 4.764 1.00 74.00 115 ILE A N 1
ATOM 897 C CA . ILE A 1 115 ? -9.477 4.050 5.373 1.00 74.00 115 ILE A CA 1
ATOM 898 C C . ILE A 1 115 ? -10.556 4.381 4.345 1.00 74.00 115 ILE A C 1
ATOM 900 O O . ILE A 1 115 ? -10.359 5.143 3.396 1.00 74.00 115 ILE A O 1
ATOM 904 N N . THR A 1 116 ? -11.729 3.804 4.547 1.00 78.19 116 THR A N 1
ATOM 905 C CA . THR A 1 116 ? -12.884 4.023 3.686 1.00 78.19 116 THR A CA 1
ATOM 906 C C . THR A 1 116 ? -13.475 5.418 3.899 1.00 78.19 116 THR A C 1
ATOM 908 O O . THR A 1 116 ? -13.447 5.979 4.996 1.00 78.19 116 THR A O 1
ATOM 911 N N . GLU A 1 117 ? -14.101 5.974 2.859 1.00 82.19 117 GLU A N 1
ATOM 912 C CA . GLU A 1 117 ? -14.865 7.228 2.966 1.00 82.19 117 GLU A CA 1
ATOM 913 C C . GLU A 1 117 ? -15.924 7.153 4.084 1.00 82.19 117 GLU A C 1
ATOM 915 O O . GLU A 1 117 ? -16.163 8.128 4.797 1.00 82.19 117 GLU A O 1
ATOM 920 N N . LEU A 1 118 ? -16.503 5.966 4.298 1.00 81.44 118 LEU A N 1
ATOM 921 C CA . LEU A 1 118 ? -17.486 5.722 5.348 1.00 81.44 118 LEU A CA 1
ATOM 922 C C . LEU A 1 118 ? -16.889 5.842 6.759 1.00 81.44 118 LEU A C 1
ATOM 924 O O . LEU A 1 118 ? -17.534 6.417 7.635 1.00 81.44 118 LEU A O 1
ATOM 928 N N . GLU A 1 119 ? -15.670 5.347 6.989 1.00 85.44 119 GLU A N 1
ATOM 929 C CA . GLU A 1 119 ? -14.979 5.493 8.279 1.00 85.44 119 GLU A CA 1
ATOM 930 C C . GLU A 1 119 ? -14.653 6.958 8.577 1.00 85.44 119 GLU A C 1
ATOM 932 O O . GLU A 1 119 ? -14.873 7.422 9.699 1.00 85.44 119 GLU A O 1
ATOM 937 N N . VAL A 1 120 ? -14.218 7.721 7.568 1.00 87.31 120 VAL A N 1
ATOM 938 C CA . VAL A 1 120 ? -13.955 9.164 7.709 1.00 87.31 120 VAL A CA 1
ATOM 939 C C . VAL A 1 120 ? -15.235 9.919 8.064 1.00 87.31 120 VAL A C 1
ATOM 941 O O . VAL A 1 120 ? -15.249 10.704 9.015 1.00 87.31 120 VAL A O 1
ATOM 944 N N . VAL A 1 121 ? -16.328 9.662 7.339 1.00 91.56 121 VAL A N 1
ATOM 945 C CA . VAL A 1 121 ? -17.634 10.281 7.612 1.00 91.56 121 VAL A CA 1
ATOM 946 C C . VAL A 1 121 ? -18.149 9.886 8.999 1.00 91.56 121 VAL A C 1
ATOM 948 O O . VAL A 1 121 ? -18.662 10.736 9.727 1.00 91.56 121 VAL A O 1
ATOM 951 N N . GLY A 1 122 ? -17.982 8.622 9.397 1.00 91.25 122 GLY A N 1
ATOM 952 C CA . GLY A 1 122 ? -18.369 8.123 10.716 1.00 91.25 122 GLY A CA 1
ATOM 953 C C . GLY A 1 122 ? -17.637 8.838 11.853 1.00 91.25 122 GLY A C 1
ATOM 954 O O . GLY A 1 122 ? -18.280 9.346 12.774 1.00 91.25 122 GLY A O 1
ATOM 955 N N . LEU A 1 123 ? -16.308 8.949 11.759 1.00 91.12 123 LEU A N 1
ATOM 956 C CA . LEU A 1 123 ? -15.487 9.669 12.738 1.00 91.12 123 LEU A CA 1
ATOM 957 C C . LEU A 1 123 ? -15.846 11.155 12.797 1.00 91.12 123 LEU A C 1
ATOM 959 O O . LEU A 1 123 ? -16.006 11.709 13.885 1.00 91.12 123 LEU A O 1
ATOM 963 N N . HIS A 1 124 ? -16.026 11.791 11.640 1.00 92.19 124 HIS A N 1
ATOM 964 C CA . HIS A 1 124 ? -16.416 13.195 11.565 1.00 92.19 124 HIS A CA 1
ATOM 965 C C . HIS A 1 124 ? -17.776 13.444 12.234 1.00 92.19 124 HIS A C 1
ATOM 967 O O . HIS A 1 124 ? -17.917 14.362 13.042 1.00 92.19 124 HIS A O 1
ATOM 973 N N . ASN A 1 125 ? -18.767 12.587 11.974 1.00 93.56 125 ASN A N 1
ATOM 974 C CA . ASN A 1 125 ? -20.086 12.687 12.599 1.00 93.56 125 ASN A CA 1
ATOM 975 C C . ASN A 1 125 ? -20.031 12.476 14.116 1.00 93.56 125 ASN A C 1
ATOM 977 O O . ASN A 1 125 ? -20.717 13.189 14.850 1.00 93.56 125 ASN A O 1
ATOM 981 N N . LEU A 1 126 ? -19.204 11.540 14.592 1.00 91.38 126 LEU A N 1
ATOM 982 C CA . LEU A 1 126 ? -19.007 11.303 16.022 1.00 91.38 126 LEU A CA 1
ATOM 983 C C . LEU A 1 126 ? -18.405 12.533 16.716 1.00 91.38 126 LEU A C 1
ATOM 985 O O . LEU A 1 126 ? -18.897 12.946 17.765 1.00 91.38 126 LEU A O 1
ATOM 989 N N . VAL A 1 127 ? -17.387 13.158 16.114 1.00 90.81 127 VAL A N 1
ATOM 990 C CA . VAL A 1 127 ? -16.779 14.393 16.636 1.00 90.81 127 VAL A CA 1
ATOM 991 C C . VAL A 1 127 ? -17.802 15.526 16.684 1.00 90.81 127 VAL A C 1
ATOM 993 O O . VAL A 1 127 ? -17.959 16.156 17.729 1.00 90.81 127 VAL A O 1
ATOM 996 N N . LEU A 1 128 ? -18.541 15.750 15.593 1.00 91.19 128 LEU A N 1
ATOM 997 C CA . LEU A 1 128 ? -19.570 16.792 15.534 1.00 91.19 128 LEU A CA 1
ATOM 998 C C . LEU A 1 128 ? -20.681 16.578 16.567 1.00 91.19 128 LEU A C 1
ATOM 1000 O O . LEU A 1 128 ? -21.166 17.539 17.164 1.00 91.19 128 LEU A O 1
ATOM 1004 N N . HIS A 1 129 ? -21.108 15.331 16.775 1.00 88.06 129 HIS A N 1
ATOM 1005 C CA . HIS A 1 129 ? -22.111 15.004 17.784 1.00 88.06 129 HIS A CA 1
ATOM 1006 C C . HIS A 1 129 ? -21.590 15.288 19.198 1.00 88.06 129 HIS A C 1
ATOM 1008 O O . HIS A 1 129 ? -22.251 15.985 19.966 1.00 88.06 129 HIS A O 1
ATOM 1014 N N . ASN A 1 130 ? -20.375 14.828 19.510 1.00 87.69 130 ASN A N 1
ATOM 1015 C CA . ASN A 1 130 ? -19.752 15.034 20.816 1.00 87.69 130 ASN A CA 1
ATOM 1016 C C . ASN A 1 130 ? -19.500 16.521 21.121 1.00 87.69 130 ASN A C 1
ATOM 1018 O O . ASN A 1 130 ? -19.675 16.935 22.264 1.00 87.69 130 ASN A O 1
ATOM 1022 N N . GLN A 1 131 ? -19.140 17.337 20.123 1.00 86.81 131 GLN A N 1
ATOM 1023 C CA . GLN A 1 131 ? -18.988 18.791 20.278 1.00 86.81 131 GLN A CA 1
ATOM 1024 C C . GLN A 1 131 ? -20.307 19.469 20.670 1.00 86.81 131 GLN A C 1
ATOM 1026 O O . GLN A 1 131 ? -20.335 20.231 21.633 1.00 86.81 131 GLN A O 1
ATOM 1031 N N . LYS A 1 132 ? -21.417 19.127 20.002 1.00 86.25 132 LYS A N 1
ATOM 1032 C CA . LYS A 1 132 ? -22.752 19.653 20.347 1.00 86.25 132 LYS A CA 1
ATOM 1033 C C . LYS A 1 132 ? -23.171 19.298 21.775 1.00 86.25 132 LYS A C 1
ATOM 1035 O O . LYS A 1 132 ? -23.792 20.114 22.446 1.00 86.25 132 LYS A O 1
ATOM 1040 N N . LEU A 1 133 ? -22.820 18.097 22.242 1.00 78.75 133 LEU A N 1
ATOM 1041 C CA . LEU A 1 133 ? -23.096 17.659 23.614 1.00 78.75 133 LEU A CA 1
ATOM 1042 C C . LEU A 1 133 ? -22.236 18.383 24.665 1.00 78.75 133 LEU A C 1
ATOM 1044 O O . LEU A 1 133 ? -22.664 18.526 25.807 1.00 78.75 133 LEU A O 1
ATOM 1048 N N . GLN A 1 134 ? -21.040 18.863 24.305 1.00 74.62 134 GLN A N 1
ATOM 1049 C CA . GLN A 1 134 ? -20.228 19.685 25.213 1.00 74.62 134 GLN A CA 1
ATOM 1050 C C . GLN A 1 134 ? -20.863 21.068 25.439 1.00 74.62 134 GLN A C 1
ATOM 1052 O O . GLN A 1 134 ? -20.812 21.604 26.545 1.00 74.62 134 GLN A O 1
ATOM 1057 N N . GLU A 1 135 ? -21.476 21.642 24.400 1.00 70.88 135 GLU A N 1
ATOM 1058 C CA . GLU A 1 135 ? -22.109 22.968 24.440 1.00 70.88 135 GLU A CA 1
ATOM 1059 C C . GLU A 1 135 ? -23.394 22.996 25.284 1.00 70.88 135 GLU A C 1
ATOM 1061 O O . GLU A 1 135 ? -23.735 24.036 25.848 1.00 70.88 135 GLU A O 1
ATOM 1066 N N . SER A 1 136 ? -24.091 21.862 25.427 1.00 65.75 136 SER A N 1
ATOM 1067 C CA . SER A 1 136 ? -25.322 21.752 26.224 1.00 65.75 136 SER A CA 1
ATOM 1068 C C . SER A 1 136 ? -25.095 21.686 27.741 1.00 65.75 136 SER A C 1
ATOM 1070 O O . SER A 1 136 ? -26.066 21.612 28.493 1.00 65.75 136 SER A O 1
ATOM 1072 N N . GLY A 1 137 ? -23.844 21.747 28.216 1.00 59.78 137 GLY A N 1
ATOM 1073 C CA . GLY A 1 137 ? -23.521 21.814 29.648 1.00 59.78 137 GLY A CA 1
ATOM 1074 C C . GLY A 1 137 ? -23.828 20.533 30.432 1.00 59.78 137 GLY A C 1
ATOM 1075 O O . GLY A 1 137 ? -23.811 20.550 31.663 1.00 59.78 137 GLY A O 1
ATOM 1076 N N . GLU A 1 138 ? -24.097 19.422 29.743 1.00 59.53 138 GLU A N 1
ATOM 1077 C CA . GLU A 1 138 ? -24.193 18.112 30.376 1.00 59.53 138 GLU A CA 1
ATOM 1078 C C . GLU A 1 138 ? -22.784 17.626 30.720 1.00 59.53 138 GLU A C 1
ATOM 1080 O O . GLU A 1 138 ? -21.897 17.554 29.871 1.00 59.53 138 GLU A O 1
ATOM 1085 N N . SER A 1 139 ? -22.561 17.295 31.991 1.00 57.50 139 SER A N 1
ATOM 1086 C CA . SER A 1 139 ? -21.335 16.650 32.449 1.00 57.50 139 SER A CA 1
ATOM 1087 C C . SER A 1 139 ? -21.165 15.330 31.693 1.00 57.50 139 SER A C 1
ATOM 1089 O O . SER A 1 139 ? -21.817 14.344 32.039 1.00 57.50 139 SER A O 1
ATOM 1091 N N . ILE A 1 140 ? -20.311 15.299 30.662 1.00 57.31 140 ILE A N 1
ATOM 1092 C CA . ILE A 1 140 ? -20.048 14.100 29.852 1.00 57.31 140 ILE A CA 1
ATOM 1093 C C . ILE A 1 140 ? -19.282 13.100 30.718 1.00 57.31 140 ILE A C 1
ATOM 1095 O O . ILE A 1 140 ? -18.055 13.002 30.705 1.00 57.31 140 ILE A O 1
ATOM 1099 N N . SER A 1 141 ? -20.015 12.385 31.558 1.00 56.84 141 SER A N 1
ATOM 1100 C CA . SER A 1 141 ? -19.462 11.329 32.380 1.00 56.84 141 SER A CA 1
ATOM 1101 C C . SER A 1 141 ? -19.133 10.130 31.480 1.00 56.84 141 SER A C 1
ATOM 1103 O O . SER A 1 141 ? -20.006 9.394 31.045 1.00 56.84 141 SER A O 1
ATOM 1105 N N . LYS A 1 142 ? -17.828 9.967 31.212 1.00 66.94 142 LYS A N 1
ATOM 1106 C CA . LYS A 1 142 ? -17.138 8.757 30.715 1.00 66.94 142 LYS A CA 1
ATOM 1107 C C . LYS A 1 142 ? -17.571 8.221 29.338 1.00 66.94 142 LYS A C 1
ATOM 1109 O O . LYS A 1 142 ? -18.144 7.142 29.232 1.00 66.94 142 LYS A O 1
ATOM 1114 N N . GLY A 1 143 ? -17.180 8.918 28.270 1.00 77.00 143 GLY A N 1
ATOM 1115 C CA . GLY A 1 143 ? -17.046 8.288 26.949 1.00 77.00 143 GLY A CA 1
ATOM 1116 C C . GLY A 1 143 ? -15.816 7.369 26.878 1.00 77.00 143 GLY A C 1
ATOM 1117 O O . GLY A 1 143 ? -14.852 7.564 27.619 1.00 77.00 143 GLY A O 1
ATOM 1118 N N . ILE A 1 144 ? -15.838 6.379 25.982 1.00 88.12 144 ILE A N 1
ATOM 1119 C CA . ILE A 1 144 ? -14.678 5.532 25.664 1.00 88.12 144 ILE A CA 1
ATOM 1120 C C . ILE A 1 144 ? -13.947 6.165 24.474 1.00 88.12 144 ILE A C 1
ATOM 1122 O O . ILE A 1 144 ? -14.557 6.414 23.434 1.00 88.12 144 ILE A O 1
ATOM 1126 N N . SER A 1 145 ? -12.653 6.454 24.623 1.00 87.88 145 SER A N 1
ATOM 1127 C CA . SER A 1 145 ? -11.833 6.993 23.533 1.00 87.88 145 SER A CA 1
ATOM 1128 C C . SER A 1 145 ? -11.507 5.911 22.508 1.00 87.88 145 SER A C 1
ATOM 1130 O O . SER A 1 145 ? -11.144 4.794 22.870 1.00 87.88 145 SER A O 1
ATOM 1132 N N . LEU A 1 146 ? -11.566 6.265 21.229 1.00 89.62 146 LEU A N 1
ATOM 1133 C CA . LEU A 1 146 ? -11.021 5.438 20.155 1.00 89.62 146 LEU A CA 1
ATOM 1134 C C . LEU A 1 146 ? -9.477 5.426 20.208 1.00 89.62 146 LEU A C 1
ATOM 1136 O O . LEU A 1 146 ? -8.889 6.423 20.634 1.00 89.62 146 LEU A O 1
ATOM 1140 N N . PRO A 1 147 ? -8.813 4.357 19.727 1.00 91.69 147 PRO A N 1
ATOM 1141 C CA . PRO A 1 147 ? -9.389 3.090 19.272 1.00 91.69 147 PRO A CA 1
ATOM 1142 C C . PRO A 1 147 ? -9.683 2.144 20.448 1.00 91.69 147 PRO A C 1
ATOM 1144 O O . PRO A 1 147 ? -8.895 2.036 21.384 1.00 91.69 147 PRO A O 1
ATOM 1147 N N . PHE A 1 148 ? -10.796 1.417 20.375 1.00 92.19 148 PHE A N 1
ATOM 1148 C CA . PHE A 1 148 ? -11.125 0.347 21.317 1.00 92.19 148 PHE A CA 1
ATOM 1149 C C . PHE A 1 148 ? -11.639 -0.874 20.557 1.00 92.19 148 PHE A C 1
ATOM 1151 O O . PHE A 1 148 ? -12.096 -0.764 19.420 1.00 92.19 148 PHE A O 1
ATOM 1158 N N . LEU A 1 149 ? -11.582 -2.032 21.205 1.00 92.38 149 LEU A N 1
ATOM 1159 C CA . LEU A 1 149 ? -12.233 -3.247 20.738 1.00 92.38 149 LEU A CA 1
ATOM 1160 C C . LEU A 1 149 ? -13.417 -3.539 21.656 1.00 92.38 149 LEU A C 1
ATOM 1162 O O . LEU A 1 149 ? -13.277 -3.493 22.877 1.00 92.38 149 LEU A O 1
ATOM 1166 N N . LEU A 1 150 ? -14.576 -3.828 21.068 1.00 92.88 150 LEU A N 1
ATOM 1167 C CA . LEU A 1 150 ? -15.755 -4.265 21.804 1.00 92.88 150 LEU A CA 1
ATOM 1168 C C . LEU A 1 150 ? -15.918 -5.773 21.624 1.00 92.88 150 LEU A C 1
ATOM 1170 O O . LEU A 1 150 ? -16.055 -6.248 20.500 1.00 92.88 150 LEU A O 1
ATOM 1174 N N . VAL A 1 151 ? -15.923 -6.507 22.733 1.00 91.38 151 VAL A N 1
ATOM 1175 C CA . VAL A 1 151 ? -16.256 -7.934 22.759 1.00 91.38 151 VAL A CA 1
ATOM 1176 C C . VAL A 1 151 ? -17.657 -8.061 23.348 1.00 91.38 151 VAL A C 1
ATOM 1178 O O . VAL A 1 151 ? -17.905 -7.580 24.451 1.00 91.38 151 VAL A O 1
ATOM 1181 N N . GLN A 1 152 ? -18.583 -8.658 22.597 1.00 92.75 152 GLN A N 1
ATOM 1182 C CA . GLN A 1 152 ? -19.974 -8.856 23.008 1.00 92.75 152 GLN A CA 1
ATOM 1183 C C . GLN A 1 152 ? -20.272 -10.355 23.085 1.00 92.75 152 GLN A C 1
ATOM 1185 O O . GLN A 1 152 ? -19.990 -11.086 22.138 1.00 92.75 152 GLN A O 1
ATOM 1190 N N . THR A 1 153 ? -20.863 -10.794 24.193 1.00 91.38 153 THR A N 1
ATOM 1191 C CA . THR A 1 153 ? -21.268 -12.186 24.440 1.00 91.38 153 THR A CA 1
ATOM 1192 C C . THR A 1 153 ? -22.774 -12.272 24.682 1.00 91.38 153 THR A C 1
ATOM 1194 O O . THR A 1 153 ? -23.451 -11.244 24.814 1.00 91.38 153 THR A O 1
ATOM 1197 N N . ASP A 1 154 ? -23.309 -13.493 24.756 1.00 91.12 154 ASP A N 1
ATOM 1198 C CA . ASP A 1 154 ? -24.692 -13.715 25.177 1.00 91.12 154 ASP A CA 1
ATOM 1199 C C . ASP A 1 154 ? -24.940 -13.179 26.591 1.00 91.12 154 ASP A C 1
ATOM 1201 O O . ASP A 1 154 ? -24.036 -13.121 27.426 1.00 91.12 154 ASP A O 1
ATOM 1205 N N . ARG A 1 155 ? -26.195 -12.793 26.866 1.00 89.44 155 ARG A N 1
ATOM 1206 C CA . ARG A 1 155 ? -26.595 -12.208 28.159 1.00 89.44 155 ARG A CA 1
ATOM 1207 C C . ARG A 1 155 ? -26.325 -13.146 29.339 1.00 89.44 155 ARG A C 1
ATOM 1209 O O . ARG A 1 155 ? -26.058 -12.657 30.432 1.00 89.44 155 ARG A O 1
ATOM 1216 N N . ASP A 1 156 ? -26.405 -14.449 29.097 1.00 89.50 156 ASP A N 1
ATOM 1217 C CA . ASP A 1 156 ? -26.249 -15.486 30.116 1.00 89.50 156 ASP A CA 1
ATOM 1218 C C . ASP A 1 156 ? -24.856 -16.146 30.071 1.00 89.50 156 ASP A C 1
ATOM 1220 O O . ASP A 1 156 ? -24.601 -17.089 30.818 1.00 89.50 156 ASP A O 1
ATOM 1224 N N . ALA A 1 157 ? -23.951 -15.669 29.205 1.00 90.12 157 ALA A N 1
ATOM 1225 C CA . ALA A 1 157 ? -22.586 -16.180 29.137 1.00 90.12 157 ALA A CA 1
ATOM 1226 C C . ALA A 1 157 ? -21.804 -15.789 30.399 1.00 90.12 157 ALA A C 1
ATOM 1228 O O . ALA A 1 157 ? -21.824 -14.630 30.825 1.00 90.12 157 ALA A O 1
ATOM 1229 N N . THR A 1 158 ? -21.085 -16.753 30.973 1.00 90.94 158 THR A N 1
ATOM 1230 C CA . THR A 1 158 ? -20.119 -16.480 32.041 1.00 90.94 158 THR A CA 1
ATOM 1231 C C . THR A 1 158 ? -18.773 -16.181 31.394 1.00 90.94 158 THR A C 1
ATOM 1233 O O . THR A 1 158 ? -18.348 -16.895 30.492 1.00 90.94 158 THR A O 1
ATOM 1236 N N . VAL A 1 159 ? -18.126 -15.092 31.814 1.00 91.88 159 VAL A N 1
ATOM 1237 C CA . VAL A 1 159 ? -16.812 -14.696 31.296 1.00 91.88 159 VAL A CA 1
ATOM 1238 C C . VAL A 1 159 ? -15.847 -14.574 32.459 1.00 91.88 159 VAL A C 1
ATOM 1240 O O . VAL A 1 159 ? -16.023 -13.707 33.320 1.00 91.88 159 VAL A O 1
ATOM 1243 N N . GLU A 1 160 ? -14.825 -15.421 32.475 1.00 92.25 160 GLU A N 1
ATOM 1244 C CA . GLU A 1 160 ? -13.719 -15.309 33.419 1.00 92.25 160 GLU A CA 1
ATOM 1245 C C . GLU A 1 160 ? -12.603 -14.479 32.784 1.00 92.25 160 GLU A C 1
ATOM 1247 O O . GLU A 1 160 ? -12.246 -14.662 31.620 1.00 92.25 160 GLU A O 1
ATOM 1252 N N . VAL A 1 161 ? -12.072 -13.508 33.530 1.00 93.00 161 VAL A N 1
ATOM 1253 C CA . VAL A 1 161 ? -11.050 -12.589 33.019 1.00 93.00 161 VAL A CA 1
ATOM 1254 C C . VAL A 1 161 ? -9.863 -12.579 33.963 1.00 93.00 161 VAL A C 1
ATOM 1256 O O . VAL A 1 161 ? -9.986 -12.172 35.119 1.00 93.00 161 VAL A O 1
ATOM 1259 N N . GLU A 1 162 ? -8.700 -12.954 33.443 1.00 94.06 162 GLU A N 1
ATOM 1260 C CA . GLU A 1 162 ? -7.424 -12.825 34.140 1.00 94.06 162 GLU A CA 1
ATOM 1261 C C . GLU A 1 162 ? -6.563 -11.768 33.445 1.00 94.06 162 GLU A C 1
ATOM 1263 O O . GLU A 1 162 ? -6.358 -11.801 32.232 1.00 94.06 162 GLU A O 1
ATOM 1268 N N . ILE A 1 163 ? -6.055 -10.806 34.216 1.00 96.19 163 ILE A N 1
ATOM 1269 C CA . ILE A 1 163 ? -5.222 -9.709 33.713 1.00 96.19 163 ILE A CA 1
ATOM 1270 C C . ILE A 1 163 ? -3.856 -9.810 34.382 1.00 96.19 163 ILE A C 1
ATOM 1272 O O . ILE A 1 163 ? -3.769 -9.916 35.607 1.00 96.19 163 ILE A O 1
ATOM 1276 N N . SER A 1 164 ? -2.785 -9.761 33.589 1.00 96.81 164 SER A N 1
ATOM 1277 C CA . SER A 1 164 ? -1.425 -9.724 34.124 1.00 96.81 164 SER A CA 1
ATOM 1278 C C . SER A 1 164 ? -1.190 -8.464 34.956 1.00 96.81 164 SER A C 1
ATOM 1280 O O . SER A 1 164 ? -1.759 -7.404 34.699 1.00 96.81 164 SER A O 1
ATOM 1282 N N . GLU A 1 165 ? -0.288 -8.547 35.933 1.00 96.0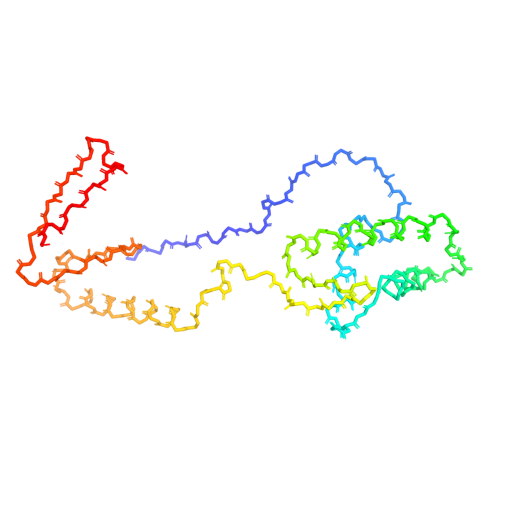0 165 GLU A N 1
ATOM 1283 C CA . GLU A 1 165 ? 0.060 -7.407 36.792 1.00 96.00 165 GLU A CA 1
ATOM 1284 C C . GLU A 1 165 ? 0.569 -6.193 35.987 1.00 96.00 165 GLU A C 1
ATOM 1286 O O . GLU A 1 165 ? 0.323 -5.047 36.356 1.00 96.00 165 GLU A O 1
ATOM 1291 N N . ASP A 1 166 ? 1.222 -6.435 34.844 1.00 96.12 166 ASP A N 1
ATOM 1292 C CA . ASP A 1 166 ? 1.720 -5.392 33.941 1.00 96.12 166 ASP A CA 1
ATOM 1293 C C . ASP A 1 166 ? 0.687 -4.887 32.916 1.00 96.12 166 ASP A C 1
ATOM 1295 O O . ASP A 1 166 ? 1.024 -4.040 32.086 1.00 96.12 166 ASP A O 1
ATOM 1299 N N . MET A 1 167 ? -0.553 -5.387 32.973 1.00 93.06 167 MET A N 1
ATOM 1300 C CA . MET A 1 167 ? -1.676 -5.036 32.093 1.00 93.06 167 MET A CA 1
ATOM 1301 C C . MET A 1 167 ? -1.425 -5.270 30.596 1.00 93.06 167 MET A C 1
ATOM 1303 O O . MET A 1 167 ? -2.094 -4.674 29.751 1.00 93.06 167 MET A O 1
ATOM 1307 N N . LYS A 1 168 ? -0.461 -6.121 30.237 1.00 93.12 168 LYS A N 1
ATOM 1308 C CA . LYS A 1 168 ? -0.153 -6.424 28.829 1.00 93.12 168 LYS A CA 1
ATOM 1309 C C . LYS A 1 168 ? -0.818 -7.686 28.322 1.00 93.12 168 LYS A C 1
ATOM 1311 O O . LYS A 1 168 ? -0.989 -7.825 27.113 1.00 93.12 168 LYS A O 1
ATOM 1316 N N . LEU A 1 169 ? -1.150 -8.605 29.221 1.00 91.81 169 LEU A N 1
ATOM 1317 C CA . LEU A 1 169 ? -1.799 -9.855 28.882 1.00 91.81 169 LEU A CA 1
ATOM 1318 C C . LEU A 1 169 ? -3.166 -9.899 29.551 1.00 91.81 169 LEU A C 1
ATOM 1320 O O . LEU A 1 169 ? -3.286 -9.703 30.758 1.00 91.81 169 LEU A O 1
ATOM 1324 N N . ILE A 1 170 ? -4.185 -10.153 28.740 1.00 93.38 170 ILE A N 1
ATOM 1325 C CA . ILE A 1 170 ? -5.552 -10.361 29.195 1.00 93.38 170 ILE A CA 1
ATOM 1326 C C . ILE A 1 170 ? -5.989 -11.708 28.635 1.00 93.38 170 ILE A C 1
ATOM 1328 O O . ILE A 1 170 ? -5.935 -11.919 27.422 1.00 93.38 170 ILE A O 1
ATOM 1332 N N . HIS A 1 171 ? -6.379 -12.614 29.522 1.00 93.00 171 HIS A N 1
ATOM 1333 C CA . HIS A 1 171 ? -6.977 -13.892 29.182 1.00 93.00 171 HIS A CA 1
ATOM 1334 C C . HIS A 1 171 ? -8.480 -13.800 29.434 1.00 93.00 171 HIS A C 1
ATOM 1336 O O . HIS A 1 171 ? -8.900 -13.410 30.522 1.00 93.00 171 HIS A O 1
ATOM 1342 N N . PHE A 1 172 ? -9.268 -14.136 28.418 1.00 93.69 172 PHE A N 1
ATOM 1343 C CA . PHE A 1 172 ? -10.714 -14.255 28.526 1.00 93.69 172 PHE A CA 1
ATOM 1344 C C . PHE A 1 172 ? -11.075 -15.727 28.373 1.00 93.69 172 PHE A C 1
ATOM 1346 O O . PHE A 1 172 ? -10.762 -16.314 27.336 1.00 93.69 172 PHE A O 1
ATOM 1353 N N . ASP A 1 173 ? -11.731 -16.287 29.380 1.00 90.88 173 ASP A N 1
ATOM 1354 C CA . ASP A 1 173 ? -12.401 -17.574 29.280 1.00 90.88 173 ASP A CA 1
ATOM 1355 C C . ASP A 1 173 ? -13.902 -17.345 29.112 1.00 90.88 173 ASP A C 1
ATOM 1357 O O . ASP A 1 173 ? -14.511 -16.559 29.839 1.00 90.88 173 ASP A O 1
ATOM 1361 N N . PHE A 1 174 ? -14.486 -18.001 28.120 1.00 87.06 174 PHE A N 1
ATOM 1362 C CA . PHE A 1 174 ? -15.902 -17.900 27.786 1.00 87.06 174 PHE A CA 1
ATOM 1363 C C . PHE A 1 174 ? -16.510 -19.285 27.981 1.00 87.06 174 PHE A C 1
ATOM 1365 O O . PHE A 1 174 ? -16.887 -19.941 27.010 1.00 87.06 174 PHE A O 1
ATOM 1372 N N . ASP A 1 175 ? -16.533 -19.753 29.227 1.00 70.44 175 ASP A N 1
ATOM 1373 C CA . ASP A 1 175 ? -17.094 -21.054 29.570 1.00 70.44 175 ASP A CA 1
ATOM 1374 C C . ASP A 1 175 ? -18.608 -21.072 29.288 1.00 70.44 175 ASP A C 1
ATOM 1376 O O . ASP A 1 175 ? -19.401 -20.332 29.889 1.00 70.44 175 ASP A O 1
ATOM 1380 N N . GLY A 1 176 ? -18.993 -21.941 28.348 1.00 57.47 176 GLY A N 1
ATOM 1381 C CA . GLY A 1 176 ? -20.361 -22.277 27.954 1.00 57.47 176 GLY A CA 1
ATOM 1382 C C . GLY A 1 176 ? -20.460 -23.727 27.503 1.00 57.47 176 GLY A C 1
ATOM 1383 O O . GLY A 1 176 ? -19.726 -24.101 26.560 1.00 57.47 176 GLY A O 1
#

InterPro domains:
  IPR003316 E2F/DP family, winged-helix DNA-binding domain [PF02319] (29-106)
  IPR003316 E2F/DP family, winged-helix DNA-binding domain [SM01372] (25-106)
  IPR014889 Transcription factor DP, C-terminal [PF08781] (118-175)
  IPR014889 Transcription factor DP, C-terminal [SM01138] (113-176)
  IPR015648 Transcription factor DP [PTHR12548] (23-119)
  IPR036388 Winged helix-like DNA-binding domain superfamily [G3DSA:1.10.10.10] (19-112)
  IPR036390 Winged helix DNA-binding domain superfamily [SSF46785] (28-107)
  IPR037241 E2F-DP heterodimerization region [SSF144074] (118-175)

Secondary structure (DSSP, 8-state):
-------PPPGGG------------TT--HHHHHHHHHHHHHHHSEEEHHHHHHHHHHHHHTS-SS-----HHHHHHHHHHHHHHHHHHHHTTSEEEETTEEEE--S---TTTTS-HHHHHHHHHHHHHHHHHHHTT-----PPPSS-------TT---EEEE-TTSS-EEEE---

pLDDT: mean 77.52, std 20.81, range [28.06, 97.75]

Organism: Acorus calamus (NCBI:txid4465)

Radius of gyration: 27.69 Å; chains: 1; bounding box: 58×53×68 Å